Protein AF-A0A7X4CMP7-F1 (afdb_monomer_lite)

Secondary structure (DSSP, 8-state):
--TT-SHHHHHHHHHHHTT-TT---EES-S-TT-HHHHHHHHHHH---EEEETTSS-HHHHHHT---SEEEE-S-HHHHHHHHHHHHTTT--EEEB--TT--HHHHHHHHHHHHH-TT--S--B--GGGSS--SBSS---EETTEEPPP-SSTTSS-B-HHHHHHT--

Foldseek 3Di:
DQVCADLVSCLVVLVVCVVPPPCQADENNHDQQPLVSLVCCCVNRVHAYEYEADPVDLLVVVVSVSHQEYEDEDDLVRRQVSLVSCVVNLHAYAYEDEPVQALLNVLVVVVSCVVRPRPPDLHDDDNVVDPHRQFPDDFDADPSDGDNAPAPDSHTHGPVVVVVVPDD

Radius of gyration: 18.12 Å; chains: 1; bounding box: 41×35×51 Å

Sequence (168 aa):
NQTFGTLERALAVGRELKRYPQVHCLESPIPQGDIEGYRTLKRELGYPLAHHMGNPEPIAALHSDVYDYFILGARVANTMRNAHICAARNKPFWMQLGTEATGVSVLFMLHMAAAIPNATLAHVSLFLLLEHQLLQEPLNIENGQVIITNKPGLGADLDLDAVERYRV

pLDDT: mean 92.91, std 5.4, range [59.5, 98.56]

Structure (mmCIF, N/CA/C/O backbone):
data_AF-A0A7X4CMP7-F1
#
_entry.id   AF-A0A7X4CMP7-F1
#
loop_
_atom_site.group_PDB
_atom_site.id
_atom_site.type_symbol
_atom_site.label_atom_id
_atom_site.label_alt_id
_atom_site.label_comp_id
_atom_site.label_asym_id
_atom_site.label_entity_id
_atom_site.label_seq_id
_atom_site.pdbx_PDB_ins_code
_atom_site.Cartn_x
_atom_site.Cartn_y
_atom_site.Cartn_z
_atom_site.occupancy
_atom_site.B_iso_or_equiv
_atom_site.auth_seq_id
_atom_site.auth_comp_id
_atom_site.auth_asym_id
_atom_site.auth_atom_id
_atom_site.pdbx_PDB_model_num
ATOM 1 N N . ASN A 1 1 ? 9.172 0.535 -2.752 1.00 83.94 1 ASN A N 1
ATOM 2 C CA . ASN A 1 1 ? 10.369 1.220 -2.175 1.00 83.94 1 ASN A CA 1
ATOM 3 C C . ASN A 1 1 ? 11.592 1.396 -3.093 1.00 83.94 1 ASN A C 1
ATOM 5 O O . ASN A 1 1 ? 12.579 1.956 -2.637 1.00 83.94 1 ASN A O 1
ATOM 9 N N . GLN A 1 2 ? 11.563 1.014 -4.375 1.00 93.75 2 GLN A N 1
ATOM 10 C CA . GLN A 1 2 ? 12.633 1.280 -5.365 1.00 93.75 2 GLN A CA 1
ATOM 11 C C . GLN A 1 2 ? 13.990 0.615 -5.044 1.00 93.75 2 GLN A C 1
ATOM 13 O O . GLN A 1 2 ? 15.020 0.980 -5.604 1.00 93.75 2 GLN A O 1
ATOM 18 N N . THR A 1 3 ? 14.009 -0.374 -4.147 1.00 93.06 3 THR A N 1
ATOM 19 C CA . THR A 1 3 ? 15.235 -0.927 -3.550 1.00 93.06 3 THR A CA 1
ATOM 20 C C . THR A 1 3 ? 15.950 -1.968 -4.406 1.00 93.06 3 THR A C 1
ATOM 22 O O . THR A 1 3 ? 17.115 -2.260 -4.131 1.00 93.06 3 THR A O 1
ATOM 25 N N . PHE A 1 4 ? 15.327 -2.514 -5.460 1.00 94.38 4 PHE A N 1
ATOM 26 C CA . PHE A 1 4 ? 16.099 -3.286 -6.444 1.00 94.38 4 PHE A CA 1
ATOM 27 C C . PHE A 1 4 ? 16.980 -2.355 -7.286 1.00 94.38 4 PHE A C 1
ATOM 29 O O . PHE A 1 4 ? 18.001 -2.795 -7.806 1.00 94.38 4 PHE A O 1
ATOM 36 N N . GLY A 1 5 ? 16.648 -1.061 -7.345 1.00 93.94 5 GLY A N 1
ATOM 37 C CA . GLY A 1 5 ? 17.515 0.013 -7.826 1.00 93.94 5 GLY A CA 1
ATOM 38 C C . GLY A 1 5 ? 17.620 0.104 -9.346 1.00 93.94 5 GLY A C 1
ATOM 39 O O . GLY A 1 5 ? 17.357 1.162 -9.904 1.00 93.94 5 GLY A O 1
ATOM 40 N N . THR A 1 6 ? 17.974 -0.984 -10.030 1.00 97.25 6 THR A N 1
ATOM 41 C CA . THR A 1 6 ? 18.141 -1.010 -11.492 1.00 97.25 6 THR A CA 1
ATOM 42 C C . THR A 1 6 ? 17.200 -2.011 -12.148 1.00 97.25 6 THR A C 1
ATOM 44 O O . THR A 1 6 ? 16.808 -3.012 -11.543 1.00 97.25 6 THR A O 1
ATOM 47 N N . LEU A 1 7 ? 16.866 -1.762 -13.418 1.00 97.94 7 LEU A N 1
ATOM 48 C CA . LEU A 1 7 ? 16.078 -2.680 -14.241 1.00 97.94 7 LEU A CA 1
ATOM 49 C C . LEU A 1 7 ? 16.722 -4.068 -14.327 1.00 97.94 7 LEU A C 1
ATOM 51 O O . LEU A 1 7 ? 16.042 -5.071 -14.138 1.00 97.94 7 LEU A O 1
ATOM 55 N N . GLU A 1 8 ? 18.033 -4.130 -14.557 1.00 98.25 8 GLU A N 1
ATOM 56 C CA . GLU A 1 8 ? 18.779 -5.389 -14.635 1.00 98.25 8 GLU A CA 1
ATOM 57 C C . GLU A 1 8 ? 18.645 -6.210 -13.347 1.00 98.25 8 GLU A C 1
ATOM 59 O O . GLU A 1 8 ? 18.282 -7.389 -13.389 1.00 98.25 8 GLU A O 1
ATOM 64 N N . ARG A 1 9 ? 18.860 -5.573 -12.189 1.00 98.19 9 ARG A N 1
ATOM 65 C CA . ARG A 1 9 ? 18.741 -6.244 -10.894 1.00 98.19 9 ARG A CA 1
ATOM 66 C C . ARG A 1 9 ? 17.305 -6.680 -10.621 1.00 98.19 9 ARG A C 1
ATOM 68 O O . ARG A 1 9 ? 17.093 -7.791 -10.140 1.00 98.19 9 ARG A O 1
ATOM 75 N N . ALA A 1 10 ? 16.322 -5.848 -10.958 1.00 98.00 10 ALA A N 1
ATOM 76 C CA . ALA A 1 10 ? 14.913 -6.201 -10.821 1.00 98.00 10 ALA A CA 1
ATOM 77 C C . ALA A 1 10 ? 14.510 -7.380 -11.722 1.00 98.00 10 ALA A C 1
ATOM 79 O O . ALA A 1 10 ? 13.745 -8.235 -11.283 1.00 98.00 10 ALA A O 1
ATOM 80 N N . LEU A 1 11 ? 15.053 -7.479 -12.940 1.00 98.56 11 LEU A N 1
ATOM 81 C CA . LEU A 1 11 ? 14.850 -8.632 -13.822 1.00 98.56 11 LEU A CA 1
ATOM 82 C C . LEU A 1 11 ? 15.485 -9.903 -13.252 1.00 98.56 11 LEU A C 1
ATOM 84 O O . LEU A 1 11 ? 14.845 -10.953 -13.262 1.00 98.56 11 LEU A O 1
ATOM 88 N N . ALA A 1 12 ? 16.716 -9.822 -12.742 1.00 98.38 12 ALA A N 1
ATOM 89 C CA . ALA A 1 12 ? 17.396 -10.963 -12.132 1.00 98.38 12 ALA A CA 1
ATOM 90 C C . ALA A 1 12 ? 16.610 -11.502 -10.925 1.00 98.38 12 ALA A C 1
ATOM 92 O O . ALA A 1 12 ? 16.209 -12.667 -10.917 1.00 98.38 12 ALA A O 1
ATOM 93 N N . VAL A 1 13 ? 16.287 -10.626 -9.966 1.00 97.94 13 VAL A N 1
ATOM 94 C CA . VAL A 1 13 ? 15.491 -10.985 -8.781 1.00 97.94 13 VAL A CA 1
ATOM 95 C C . VAL A 1 13 ? 14.094 -11.461 -9.183 1.00 97.94 13 VAL A C 1
ATOM 97 O O . VAL A 1 13 ? 13.619 -12.476 -8.686 1.00 97.94 13 VAL A O 1
ATOM 100 N N . GLY A 1 14 ? 13.437 -10.779 -10.121 1.00 97.38 14 GLY A N 1
ATOM 101 C CA . GLY A 1 14 ? 12.110 -11.152 -10.600 1.00 97.38 14 GLY A CA 1
ATOM 102 C C . GLY A 1 14 ? 12.064 -12.559 -11.201 1.00 97.38 14 GLY A C 1
ATOM 103 O O . GLY A 1 14 ? 11.157 -13.326 -10.893 1.00 97.38 14 GLY A O 1
ATOM 104 N N . ARG A 1 15 ? 13.060 -12.949 -12.005 1.00 98.25 15 ARG A N 1
ATOM 105 C CA . ARG A 1 15 ? 13.151 -14.321 -12.539 1.00 98.25 15 ARG A CA 1
ATOM 106 C C . ARG A 1 15 ? 13.320 -15.345 -11.428 1.00 98.25 15 ARG A C 1
ATOM 108 O O . ARG A 1 15 ? 12.668 -16.383 -11.449 1.00 98.25 15 ARG A O 1
ATOM 115 N N . GLU A 1 16 ? 14.149 -15.041 -10.439 1.00 98.00 16 GLU A N 1
ATOM 116 C CA . GLU A 1 16 ? 14.318 -15.904 -9.277 1.00 98.00 16 GLU A CA 1
ATOM 117 C C . GLU A 1 16 ? 13.028 -16.068 -8.472 1.00 98.00 16 GLU A C 1
ATOM 119 O O . GLU A 1 16 ? 12.753 -17.166 -7.986 1.00 98.00 16 GLU A O 1
ATOM 124 N N . LEU A 1 17 ? 12.223 -15.010 -8.360 1.00 97.75 17 LEU A N 1
ATOM 125 C CA . LEU A 1 17 ? 10.954 -15.037 -7.641 1.00 97.75 17 LEU A CA 1
ATOM 126 C C . LEU A 1 17 ? 9.890 -15.914 -8.318 1.00 97.75 17 LEU A C 1
ATOM 128 O O . LEU A 1 17 ? 8.934 -16.311 -7.654 1.00 97.75 17 LEU A O 1
ATOM 132 N N . LYS A 1 18 ? 10.058 -16.295 -9.596 1.00 96.38 18 LYS A N 1
ATOM 133 C CA . LYS A 1 18 ? 9.093 -17.149 -10.320 1.00 96.38 18 LYS A CA 1
ATOM 134 C C . LYS A 1 18 ? 8.921 -18.532 -9.709 1.00 96.38 18 LYS A C 1
ATOM 136 O O . LYS A 1 18 ? 7.890 -19.160 -9.927 1.00 96.38 18 LYS A O 1
ATOM 141 N N . ARG A 1 19 ? 9.895 -18.991 -8.920 1.00 97.25 19 ARG A N 1
ATOM 142 C CA . ARG A 1 19 ? 9.810 -20.264 -8.195 1.00 97.25 19 ARG A CA 1
ATOM 143 C C . ARG A 1 19 ? 8.813 -20.235 -7.026 1.00 97.25 19 ARG A C 1
ATOM 145 O O . ARG A 1 19 ? 8.480 -21.293 -6.504 1.00 97.25 19 ARG A O 1
ATOM 152 N N . TYR A 1 20 ? 8.358 -19.050 -6.610 1.00 97.62 20 TYR A N 1
ATOM 153 C CA . TYR A 1 20 ? 7.467 -18.865 -5.467 1.00 97.62 20 TYR A CA 1
ATOM 154 C C . TYR A 1 20 ? 6.065 -18.461 -5.943 1.00 97.62 20 TYR A C 1
ATOM 156 O O . TYR A 1 20 ? 5.842 -17.290 -6.264 1.00 97.62 20 TYR A O 1
ATOM 164 N N . PRO A 1 21 ? 5.092 -19.392 -5.976 1.00 94.12 21 PRO A N 1
ATOM 165 C CA . PRO A 1 21 ? 3.727 -19.088 -6.416 1.00 94.12 21 PRO A CA 1
ATOM 166 C C . PRO A 1 21 ? 3.003 -18.076 -5.512 1.00 94.12 21 PRO A C 1
ATOM 168 O O . PRO A 1 21 ? 1.985 -17.521 -5.907 1.00 94.12 21 PRO A O 1
ATOM 171 N N . GLN A 1 22 ? 3.526 -17.815 -4.310 1.00 96.44 22 GLN A N 1
ATOM 172 C CA . GLN A 1 22 ? 2.999 -16.825 -3.371 1.00 96.44 22 GLN A CA 1
ATOM 173 C C . GLN A 1 22 ? 3.260 -15.376 -3.817 1.00 96.44 22 GLN A C 1
ATOM 175 O O . GLN A 1 22 ? 2.636 -14.454 -3.293 1.00 96.44 22 GLN A O 1
ATOM 180 N N . VAL A 1 23 ? 4.187 -15.147 -4.757 1.00 96.56 23 VAL A N 1
ATOM 181 C CA . VAL A 1 23 ? 4.510 -13.798 -5.242 1.00 96.56 23 VAL A CA 1
ATOM 182 C C . VAL A 1 23 ? 3.400 -13.314 -6.168 1.00 96.56 23 VAL A C 1
ATOM 184 O O . VAL A 1 23 ? 3.334 -13.687 -7.338 1.00 96.56 23 VAL A O 1
ATOM 187 N N . HIS A 1 24 ? 2.535 -12.458 -5.631 1.00 94.31 24 HIS A N 1
ATOM 188 C CA . HIS A 1 24 ? 1.383 -11.923 -6.349 1.00 94.31 24 HIS A CA 1
ATOM 189 C C . HIS A 1 24 ? 1.748 -10.798 -7.330 1.00 94.31 24 HIS A C 1
ATOM 191 O O . HIS A 1 24 ? 1.274 -10.779 -8.463 1.00 94.31 24 HIS A O 1
ATOM 197 N N . CYS A 1 25 ? 2.591 -9.855 -6.908 1.00 96.12 25 CYS A N 1
ATOM 198 C CA . CYS A 1 25 ? 2.989 -8.698 -7.707 1.00 96.12 25 CYS A CA 1
ATOM 199 C C . CYS A 1 25 ? 4.378 -8.195 -7.290 1.00 96.12 25 CYS A C 1
ATOM 201 O O . CYS A 1 25 ? 4.921 -8.632 -6.272 1.00 96.12 25 CYS A O 1
ATOM 203 N N . LEU A 1 26 ? 4.943 -7.267 -8.067 1.00 96.81 26 LEU A N 1
ATOM 204 C CA . LEU A 1 26 ? 6.128 -6.503 -7.671 1.00 96.81 26 LEU A CA 1
ATOM 205 C C . LEU A 1 26 ? 5.741 -5.050 -7.388 1.00 96.81 26 LEU A C 1
ATOM 207 O O . LEU A 1 26 ? 5.237 -4.353 -8.270 1.00 96.81 26 LEU A O 1
ATOM 211 N N . GLU A 1 27 ? 6.018 -4.592 -6.169 1.00 95.50 27 GLU A N 1
ATOM 212 C CA . GLU A 1 27 ? 5.730 -3.228 -5.726 1.00 95.50 27 GLU A CA 1
ATOM 213 C C . GLU A 1 27 ? 6.957 -2.329 -5.835 1.00 95.50 27 GLU A C 1
ATOM 215 O O . GLU A 1 27 ? 7.974 -2.515 -5.161 1.00 95.50 27 GLU A O 1
ATOM 220 N N . SER A 1 28 ? 6.837 -1.326 -6.700 1.00 95.44 28 SER A N 1
ATOM 221 C CA . SER A 1 28 ? 7.860 -0.332 -6.992 1.00 95.44 28 SER A CA 1
ATOM 222 C C . SER A 1 28 ? 9.307 -0.876 -6.995 1.00 95.44 28 SER A C 1
ATOM 224 O O . SER A 1 28 ? 10.113 -0.411 -6.183 1.00 95.44 28 SER A O 1
ATOM 226 N N . PRO A 1 29 ? 9.665 -1.879 -7.826 1.00 96.50 29 PRO A N 1
ATOM 227 C CA . PRO A 1 29 ? 10.978 -2.535 -7.780 1.00 96.50 29 PRO A CA 1
ATOM 228 C C . PRO A 1 29 ? 12.137 -1.610 -8.186 1.00 96.50 29 PRO A C 1
ATOM 230 O O . PRO A 1 29 ? 13.224 -1.690 -7.617 1.00 96.50 29 PRO A O 1
ATOM 233 N N . ILE A 1 30 ? 11.898 -0.706 -9.136 1.00 97.44 30 ILE A N 1
ATOM 234 C CA . ILE A 1 30 ? 12.883 0.221 -9.720 1.00 97.44 30 ILE A CA 1
ATOM 235 C C . ILE A 1 30 ? 12.419 1.677 -9.537 1.00 97.44 30 ILE A C 1
ATOM 237 O O . ILE A 1 30 ? 11.280 1.877 -9.093 1.00 97.44 30 ILE A O 1
ATOM 241 N N . PRO A 1 31 ? 13.241 2.695 -9.872 1.00 96.25 31 PRO A N 1
ATOM 242 C CA . PRO A 1 31 ? 12.855 4.091 -9.770 1.00 96.25 31 PRO A CA 1
ATOM 243 C C . PRO A 1 31 ? 11.476 4.366 -10.357 1.00 96.25 31 PRO A C 1
ATOM 245 O O . PRO A 1 31 ? 11.206 4.040 -11.507 1.00 96.25 31 PRO A O 1
ATOM 248 N N . GLN A 1 32 ? 10.581 4.937 -9.555 1.00 93.50 32 GLN A N 1
ATOM 249 C CA . GLN A 1 32 ? 9.157 4.958 -9.882 1.00 93.50 32 GLN A CA 1
ATOM 250 C C . GLN A 1 32 ? 8.846 5.723 -11.178 1.00 93.50 32 GLN A C 1
ATOM 252 O O . GLN A 1 32 ? 7.973 5.306 -11.930 1.00 93.50 32 GLN A O 1
ATOM 257 N N . GLY A 1 33 ? 9.602 6.781 -11.480 1.00 94.12 33 GLY A N 1
ATOM 258 C CA . GLY A 1 33 ? 9.442 7.553 -12.716 1.00 94.12 33 GLY A CA 1
ATOM 259 C C . GLY A 1 33 ? 9.857 6.827 -14.007 1.00 94.12 33 GLY A C 1
ATOM 260 O O . GLY A 1 33 ? 9.597 7.349 -15.087 1.00 94.12 33 GLY A O 1
ATOM 261 N N . ASP A 1 34 ? 10.486 5.650 -13.932 1.00 95.88 34 ASP A N 1
ATOM 262 C CA . ASP A 1 34 ? 10.986 4.907 -15.098 1.00 95.88 34 ASP A CA 1
ATOM 263 C C . ASP A 1 34 ? 9.899 4.035 -15.756 1.00 95.88 34 ASP A C 1
ATOM 265 O O . ASP A 1 34 ? 9.943 2.806 -15.707 1.00 95.88 34 ASP A O 1
ATOM 269 N N . ILE A 1 35 ? 8.897 4.661 -16.380 1.00 96.94 35 ILE A N 1
ATOM 270 C CA . ILE A 1 35 ? 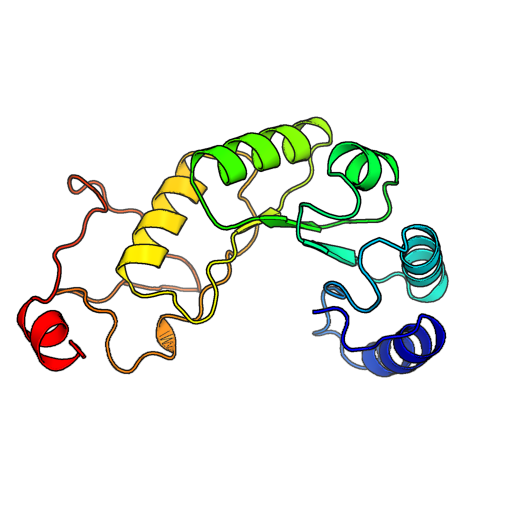7.772 3.948 -17.020 1.00 96.94 35 ILE A CA 1
ATOM 271 C C . ILE A 1 35 ? 8.256 2.887 -18.028 1.00 96.94 35 ILE A C 1
ATOM 273 O O . ILE A 1 35 ? 7.693 1.791 -18.076 1.00 96.94 35 ILE A O 1
ATOM 277 N N . GLU A 1 36 ? 9.301 3.170 -18.812 1.00 97.75 36 GLU A N 1
ATOM 278 C CA . GLU A 1 36 ? 9.837 2.212 -19.793 1.00 97.75 36 GLU A CA 1
ATOM 279 C C . GLU A 1 36 ? 10.513 1.007 -19.131 1.00 97.75 36 GLU A C 1
ATOM 281 O O . GLU A 1 36 ? 10.367 -0.131 -19.600 1.00 97.75 36 GLU A O 1
ATOM 286 N N . GLY A 1 37 ? 11.189 1.222 -18.002 1.00 97.62 37 GLY A N 1
ATOM 287 C CA . GLY A 1 37 ? 11.691 0.150 -17.156 1.00 97.62 37 GLY A CA 1
ATOM 288 C C . GLY A 1 37 ? 10.562 -0.753 -16.664 1.00 97.62 37 GLY A C 1
ATOM 289 O O . GLY A 1 37 ? 10.641 -1.972 -16.825 1.00 97.62 37 GLY A O 1
ATOM 290 N N . TYR A 1 38 ? 9.460 -0.185 -16.158 1.00 97.69 38 TYR A N 1
ATOM 291 C CA . TYR A 1 38 ? 8.298 -0.989 -15.751 1.00 97.69 38 TYR A CA 1
ATOM 292 C C . TYR A 1 38 ? 7.649 -1.707 -16.942 1.00 97.69 38 TYR A C 1
ATOM 294 O O . TYR A 1 38 ? 7.262 -2.869 -16.810 1.00 97.69 38 TYR A O 1
ATOM 302 N N . ARG A 1 39 ? 7.575 -1.080 -18.126 1.00 97.94 39 ARG A N 1
ATOM 303 C CA . ARG A 1 39 ? 7.071 -1.742 -19.342 1.00 97.94 39 ARG A CA 1
ATOM 304 C C . ARG A 1 39 ? 7.930 -2.951 -19.706 1.00 97.94 39 ARG A C 1
ATOM 306 O O . ARG A 1 39 ? 7.398 -4.003 -20.062 1.00 97.94 39 ARG A O 1
ATOM 313 N N . THR A 1 40 ? 9.247 -2.825 -19.577 1.00 98.44 40 THR A N 1
ATOM 314 C CA . THR A 1 40 ? 10.175 -3.942 -19.774 1.00 98.44 40 THR A CA 1
ATOM 315 C C . THR A 1 40 ? 9.977 -5.025 -18.716 1.00 98.44 40 THR A C 1
ATOM 317 O O . THR A 1 40 ? 9.841 -6.187 -19.082 1.00 98.44 40 THR A O 1
ATOM 320 N N . LEU A 1 41 ? 9.856 -4.677 -17.431 1.00 98.12 41 LEU A N 1
ATOM 321 C CA . LEU A 1 41 ? 9.553 -5.652 -16.374 1.00 98.12 41 LEU A CA 1
ATOM 322 C C . LEU A 1 41 ? 8.260 -6.425 -16.657 1.00 98.12 41 LEU A C 1
ATOM 324 O O . LEU A 1 41 ? 8.247 -7.651 -16.547 1.00 98.12 41 LEU A O 1
ATOM 328 N N . LYS A 1 42 ? 7.192 -5.730 -17.067 1.00 97.25 42 LYS A N 1
ATOM 329 C CA . LYS A 1 42 ? 5.908 -6.356 -17.404 1.00 97.25 42 LYS A CA 1
ATOM 330 C C . LYS A 1 42 ? 6.047 -7.330 -18.568 1.00 97.25 42 LYS A C 1
ATOM 332 O O . LYS A 1 42 ? 5.561 -8.451 -18.473 1.00 97.25 42 LYS A O 1
ATOM 337 N N . ARG A 1 43 ? 6.749 -6.936 -19.635 1.00 97.88 43 ARG A N 1
ATOM 338 C CA . ARG A 1 43 ? 6.980 -7.785 -20.814 1.00 97.88 43 ARG A CA 1
ATOM 339 C C . ARG A 1 43 ? 7.833 -9.017 -20.496 1.00 97.88 43 ARG A C 1
ATOM 341 O O . ARG A 1 43 ? 7.482 -10.113 -20.909 1.00 97.88 43 ARG A O 1
ATOM 348 N N . GLU A 1 44 ? 8.946 -8.833 -19.793 1.00 98.25 44 GLU A N 1
ATOM 349 C CA . GLU A 1 44 ? 9.949 -9.887 -19.575 1.00 98.25 44 GLU A CA 1
ATOM 350 C C . GLU A 1 44 ? 9.563 -10.851 -18.449 1.00 98.25 44 GLU A C 1
ATOM 352 O O . GLU A 1 44 ? 9.897 -12.034 -18.495 1.00 98.25 44 GLU A O 1
ATOM 357 N N . LEU A 1 45 ? 8.896 -10.349 -17.407 1.00 97.25 45 LEU A N 1
ATOM 358 C CA . LEU A 1 45 ? 8.538 -11.152 -16.242 1.00 97.25 45 LEU A CA 1
ATOM 359 C C . LEU A 1 45 ? 7.063 -11.539 -16.231 1.00 97.25 45 LEU A C 1
ATOM 361 O O . LEU A 1 45 ? 6.724 -12.554 -15.634 1.00 97.25 45 LEU A O 1
ATOM 365 N N . GLY A 1 46 ? 6.163 -10.748 -16.816 1.00 96.00 46 GLY A N 1
ATOM 366 C CA . GLY A 1 46 ? 4.720 -11.006 -16.758 1.00 96.00 46 GLY A CA 1
ATOM 367 C C . GLY A 1 46 ? 4.129 -10.954 -15.343 1.00 96.00 46 GLY A C 1
ATOM 368 O O . GLY A 1 46 ? 3.093 -11.564 -15.098 1.00 96.00 46 GLY A O 1
ATOM 369 N N . TYR A 1 47 ? 4.798 -10.304 -14.384 1.00 97.06 47 TYR A N 1
ATOM 370 C CA . TYR A 1 47 ? 4.204 -10.039 -13.072 1.00 97.06 47 TYR A CA 1
ATOM 371 C C . TYR A 1 47 ? 3.232 -8.862 -13.147 1.00 97.06 47 TYR A C 1
ATOM 373 O O . TYR A 1 47 ? 3.540 -7.886 -13.837 1.00 97.06 47 TYR A O 1
ATOM 381 N N . PRO A 1 48 ? 2.133 -8.896 -12.374 1.00 96.75 48 PRO A N 1
ATOM 382 C CA . PRO A 1 48 ? 1.413 -7.685 -12.024 1.00 96.75 48 PRO A CA 1
ATOM 383 C C . PRO A 1 48 ? 2.346 -6.679 -11.343 1.00 96.75 48 PRO A C 1
ATOM 385 O O . PRO A 1 48 ? 3.199 -7.056 -10.528 1.00 96.75 48 PRO A O 1
ATOM 388 N N . LEU A 1 49 ? 2.182 -5.400 -11.670 1.00 96.31 49 LEU A N 1
ATOM 389 C CA . LEU A 1 49 ? 3.010 -4.320 -11.141 1.00 96.31 49 LEU A CA 1
ATOM 390 C C . LEU A 1 49 ? 2.184 -3.374 -10.277 1.00 96.31 49 LEU A C 1
ATOM 392 O O . LEU A 1 49 ? 1.104 -2.928 -10.670 1.00 96.31 49 LEU A O 1
ATOM 396 N N . ALA A 1 50 ? 2.730 -3.061 -9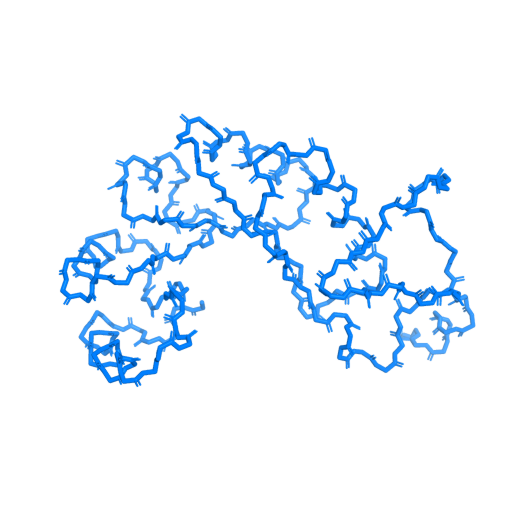.106 1.00 95.06 50 ALA A N 1
ATOM 397 C CA . ALA A 1 50 ? 2.123 -2.189 -8.119 1.00 95.06 50 ALA A CA 1
ATOM 398 C C . ALA A 1 50 ? 2.940 -0.909 -7.932 1.00 95.06 50 ALA A C 1
ATOM 400 O O . ALA A 1 50 ? 4.176 -0.947 -7.924 1.00 95.06 50 ALA A O 1
ATOM 401 N N . HIS A 1 51 ? 2.249 0.224 -7.788 1.00 93.19 51 HIS A N 1
ATOM 402 C CA . HIS A 1 51 ? 2.890 1.537 -7.828 1.00 93.19 51 HIS A CA 1
ATOM 403 C C . HIS A 1 51 ? 2.289 2.555 -6.861 1.00 93.19 51 HIS A C 1
ATOM 405 O O . HIS A 1 51 ? 1.067 2.693 -6.798 1.00 93.19 51 HIS A O 1
ATOM 411 N N . HIS A 1 52 ? 3.117 3.323 -6.145 1.00 93.44 52 HIS A N 1
ATOM 412 C CA . HIS A 1 52 ? 2.599 4.412 -5.315 1.00 93.44 52 HIS A CA 1
ATOM 413 C C . HIS A 1 52 ? 2.174 5.592 -6.183 1.00 93.44 52 HIS A C 1
ATOM 415 O O . HIS A 1 52 ? 2.916 6.072 -7.040 1.00 93.44 52 HIS A O 1
ATOM 421 N N . MET A 1 53 ? 0.976 6.108 -5.927 1.00 91.50 53 MET A N 1
ATOM 422 C CA . MET A 1 53 ? 0.470 7.254 -6.668 1.00 91.50 53 MET A CA 1
ATOM 423 C C . MET A 1 53 ? 1.301 8.517 -6.386 1.00 91.50 53 MET A C 1
ATOM 425 O O . MET A 1 53 ? 1.468 8.904 -5.230 1.00 91.50 53 MET A O 1
ATOM 429 N N . GLY A 1 54 ? 1.755 9.206 -7.439 1.00 89.69 54 GLY A N 1
ATOM 430 C CA . GLY A 1 54 ? 2.384 10.527 -7.331 1.00 89.69 54 GLY A CA 1
ATOM 431 C C . GLY A 1 54 ? 3.465 10.791 -8.376 1.00 89.69 54 GLY A C 1
ATOM 432 O O . GLY A 1 54 ? 3.374 11.781 -9.095 1.00 89.69 54 GLY A O 1
ATOM 433 N N . ASN A 1 55 ? 4.470 9.915 -8.460 1.00 90.56 55 ASN A N 1
ATOM 434 C CA . ASN A 1 55 ? 5.520 9.966 -9.480 1.00 90.56 55 ASN A CA 1
ATOM 435 C C . ASN A 1 55 ? 5.637 8.580 -10.144 1.00 90.56 55 ASN A C 1
ATOM 437 O O . ASN A 1 55 ? 5.892 7.625 -9.414 1.00 90.56 55 ASN A O 1
ATOM 441 N N . PRO A 1 56 ? 5.444 8.424 -11.467 1.00 90.44 56 PRO A N 1
ATOM 442 C CA . PRO A 1 56 ? 5.134 9.473 -12.428 1.00 90.44 56 PRO A CA 1
ATOM 443 C C . PRO A 1 56 ? 3.774 10.097 -12.120 1.00 90.44 56 PRO A C 1
ATOM 445 O O . PRO A 1 56 ? 2.999 9.557 -11.325 1.00 90.44 56 PRO A O 1
ATOM 448 N N . GLU A 1 57 ? 3.523 11.272 -12.696 1.00 92.31 57 GLU A N 1
ATOM 449 C CA . GLU A 1 57 ? 2.269 11.991 -12.473 1.00 92.31 57 GLU A CA 1
ATOM 450 C C . GLU A 1 57 ? 1.074 11.039 -12.722 1.00 92.31 57 GLU A C 1
ATOM 452 O O . GLU A 1 57 ? 1.117 10.256 -13.678 1.00 92.31 57 GLU A O 1
ATOM 457 N N . PRO A 1 58 ? 0.045 11.038 -11.850 1.00 91.06 58 PRO A N 1
ATOM 458 C CA . PRO A 1 58 ? -1.067 10.091 -11.895 1.00 91.06 58 PRO A CA 1
ATOM 459 C C . PRO A 1 58 ? -1.663 9.820 -13.280 1.00 91.06 58 PRO A C 1
ATOM 461 O O . PRO A 1 58 ? -1.862 8.660 -13.640 1.00 91.06 58 PRO A O 1
ATOM 464 N N . ILE A 1 59 ? -1.930 10.851 -14.083 1.00 90.69 59 ILE A N 1
ATOM 465 C CA . ILE A 1 59 ? -2.520 10.687 -15.416 1.00 90.69 59 ILE A CA 1
ATOM 466 C C . ILE A 1 59 ? -1.535 9.951 -16.326 1.00 90.69 59 ILE A C 1
ATOM 468 O O . ILE A 1 59 ? -1.924 8.987 -16.986 1.00 90.69 59 ILE A O 1
ATOM 472 N N . ALA A 1 60 ? -0.258 10.336 -16.324 1.00 92.56 60 ALA A N 1
ATOM 473 C CA . ALA A 1 60 ? 0.772 9.636 -17.094 1.00 92.56 60 ALA A CA 1
ATOM 474 C C . ALA A 1 60 ? 0.913 8.164 -16.662 1.00 92.56 60 ALA A C 1
ATOM 476 O O . ALA A 1 60 ? 0.973 7.271 -17.512 1.00 92.56 60 ALA A O 1
ATOM 477 N N . ALA A 1 61 ? 0.893 7.899 -15.352 1.00 93.31 61 ALA A N 1
ATOM 478 C CA . ALA A 1 61 ? 0.948 6.547 -14.809 1.00 93.31 61 ALA A CA 1
ATOM 479 C C . ALA A 1 61 ? -0.227 5.694 -15.311 1.00 93.31 61 ALA A C 1
ATOM 481 O O . ALA A 1 61 ? -0.020 4.593 -15.825 1.00 93.31 61 ALA A O 1
ATOM 482 N N . LEU A 1 62 ? -1.454 6.218 -15.238 1.00 91.81 62 LEU A N 1
ATOM 483 C CA . LEU A 1 62 ? -2.650 5.525 -15.718 1.00 91.81 62 LEU A CA 1
ATOM 484 C C . LEU A 1 62 ? -2.645 5.312 -17.235 1.00 91.81 62 LEU A C 1
ATOM 486 O O . LEU A 1 62 ? -3.013 4.236 -17.703 1.00 91.81 62 LEU A O 1
ATOM 490 N N . HIS A 1 63 ? -2.234 6.317 -18.009 1.00 92.25 63 HIS A N 1
ATOM 491 C CA . HIS A 1 63 ? -2.186 6.230 -19.469 1.00 92.25 63 HIS A CA 1
ATO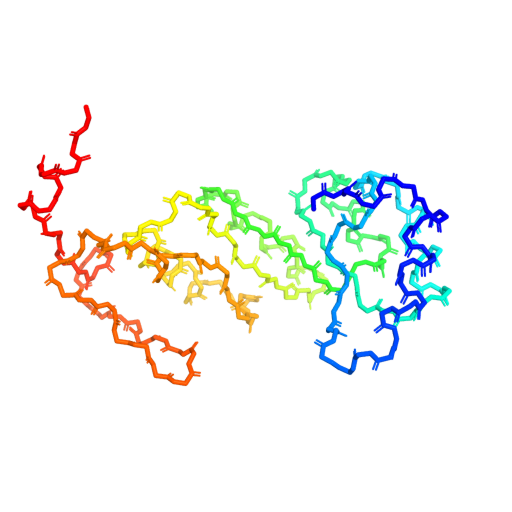M 492 C C . HIS A 1 63 ? -1.127 5.254 -19.982 1.00 92.25 63 HIS A C 1
ATOM 494 O O . HIS A 1 63 ? -1.269 4.748 -21.093 1.00 92.25 63 HIS A O 1
ATOM 500 N N . SER A 1 64 ? -0.088 4.970 -19.192 1.00 93.31 64 SER A N 1
ATOM 501 C CA . SER A 1 64 ? 0.941 3.999 -19.569 1.00 93.31 64 SER A CA 1
ATOM 502 C C . SER A 1 64 ? 0.411 2.562 -19.694 1.00 93.31 64 SER A C 1
ATOM 504 O O . SER A 1 64 ? 1.008 1.766 -20.420 1.00 93.31 64 SER A O 1
ATOM 506 N N . ASP A 1 65 ? -0.672 2.248 -18.965 1.00 91.38 65 ASP A N 1
ATOM 507 C CA . ASP A 1 65 ? -1.255 0.912 -18.746 1.00 91.38 65 ASP A CA 1
ATOM 508 C C . ASP A 1 65 ? -0.254 -0.163 -18.271 1.00 91.38 65 ASP A C 1
ATOM 510 O O . ASP A 1 65 ? -0.466 -1.375 -18.370 1.00 91.38 65 ASP A O 1
ATOM 514 N N . VAL A 1 66 ? 0.870 0.284 -17.712 1.00 95.12 66 VAL A N 1
ATOM 515 C CA . VAL A 1 66 ? 1.914 -0.602 -17.201 1.00 95.12 66 VAL A CA 1
ATOM 516 C C . VAL A 1 66 ? 1.549 -1.141 -15.817 1.00 95.12 66 VAL A C 1
ATOM 518 O O . VAL A 1 66 ? 1.843 -2.294 -15.511 1.00 95.12 66 VAL A O 1
ATOM 521 N N . TYR A 1 67 ? 0.871 -0.343 -14.996 1.00 94.94 67 TYR A N 1
ATOM 522 C CA . TYR A 1 67 ? 0.553 -0.689 -13.612 1.00 94.94 67 TYR A CA 1
ATOM 523 C C . TYR A 1 67 ? -0.814 -1.374 -13.494 1.00 94.94 67 TYR A C 1
ATOM 525 O O . TYR A 1 67 ? -1.817 -0.948 -14.084 1.00 94.94 67 TYR A O 1
ATOM 533 N N . ASP A 1 68 ? -0.849 -2.449 -12.715 1.00 94.06 68 ASP A N 1
ATOM 534 C CA . ASP A 1 68 ? -2.050 -3.241 -12.443 1.00 94.06 68 ASP A CA 1
ATOM 535 C C . ASP A 1 68 ? -2.729 -2.770 -11.156 1.00 94.06 68 ASP A C 1
ATOM 537 O O . ASP A 1 68 ? -3.958 -2.726 -11.079 1.00 94.06 68 ASP A O 1
ATOM 541 N N . TYR A 1 69 ? -1.923 -2.332 -10.187 1.00 93.88 69 TYR A N 1
ATOM 542 C CA . TYR A 1 69 ? -2.381 -1.861 -8.889 1.00 93.88 69 TYR A CA 1
ATOM 543 C C . TYR A 1 69 ? -1.733 -0.531 -8.519 1.00 93.88 69 TYR A C 1
ATOM 545 O O . TYR A 1 69 ? -0.564 -0.277 -8.822 1.00 93.88 69 TYR A O 1
ATOM 553 N N . PHE A 1 70 ? -2.484 0.294 -7.796 1.00 94.56 70 PHE A N 1
ATOM 554 C CA . PHE A 1 70 ? -1.969 1.521 -7.202 1.00 94.56 70 PHE A CA 1
ATOM 555 C C . PHE A 1 70 ? -1.986 1.439 -5.682 1.00 94.56 70 PHE A C 1
ATOM 557 O O . PHE A 1 70 ? -2.841 0.777 -5.096 1.00 94.56 70 PHE A O 1
ATOM 564 N N . ILE A 1 71 ? -1.057 2.148 -5.052 1.00 94.69 71 ILE A N 1
ATOM 565 C CA . ILE A 1 71 ? -1.020 2.362 -3.613 1.00 94.69 71 ILE A CA 1
ATOM 566 C C . ILE A 1 71 ? -1.350 3.827 -3.344 1.00 94.69 71 ILE A C 1
ATOM 568 O O . ILE A 1 71 ? -0.713 4.737 -3.887 1.00 94.69 71 ILE A O 1
ATOM 572 N N . LEU A 1 72 ? -2.361 4.054 -2.509 1.00 93.44 72 LEU A N 1
ATOM 573 C CA . LEU A 1 72 ? -2.823 5.376 -2.091 1.00 93.44 72 LEU A CA 1
ATOM 574 C C . LEU A 1 72 ? -2.650 5.520 -0.576 1.00 93.44 72 LEU A C 1
ATOM 576 O O . LEU A 1 72 ? -2.804 4.561 0.176 1.00 93.44 72 LEU A O 1
ATOM 580 N N . GLY A 1 73 ? -2.385 6.744 -0.122 1.00 80.69 73 GLY A N 1
ATOM 581 C CA . GLY A 1 73 ? -2.259 7.059 1.298 1.00 80.69 73 GLY A CA 1
ATOM 582 C C . GLY A 1 73 ? -2.121 8.560 1.560 1.00 80.69 73 GLY A C 1
ATOM 583 O O . GLY A 1 73 ? -2.115 9.367 0.629 1.00 80.69 73 GLY A O 1
ATOM 584 N N . ALA A 1 74 ? -1.973 8.901 2.843 1.00 70.62 74 ALA A N 1
ATOM 585 C CA . ALA A 1 74 ? -1.730 10.223 3.440 1.00 70.62 74 ALA A CA 1
ATOM 586 C C . ALA A 1 74 ? -2.950 10.971 4.005 1.00 70.62 74 ALA A C 1
ATOM 588 O O . ALA A 1 74 ? -3.039 11.150 5.215 1.00 70.62 74 ALA A O 1
ATOM 589 N N . ARG A 1 75 ? -3.851 11.504 3.170 1.00 84.50 75 ARG A N 1
ATOM 590 C CA . ARG A 1 75 ? -4.888 12.469 3.610 1.00 84.50 75 ARG A CA 1
ATOM 591 C C . ARG A 1 75 ? -6.189 12.255 2.849 1.00 84.50 75 ARG A C 1
ATOM 593 O O . ARG A 1 75 ? -6.124 12.021 1.647 1.00 84.50 75 ARG A O 1
ATOM 600 N N . VAL A 1 76 ? -7.343 12.460 3.500 1.00 89.75 76 VAL A N 1
ATOM 601 C CA . VAL A 1 76 ? -8.692 12.291 2.903 1.00 89.75 76 VAL A CA 1
ATOM 602 C C . VAL A 1 76 ? -8.782 12.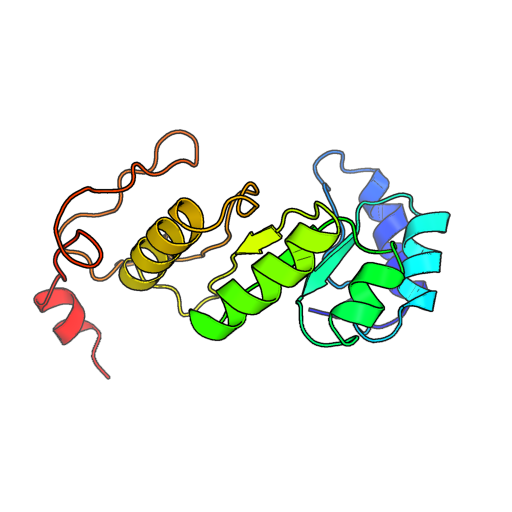875 1.495 1.00 89.75 76 VAL A C 1
ATOM 604 O O . VAL A 1 76 ? -9.049 12.145 0.549 1.00 89.75 76 VAL A O 1
ATOM 607 N N . ALA A 1 77 ? -8.506 14.174 1.338 1.00 91.44 77 ALA A N 1
ATOM 608 C CA . ALA A 1 77 ? -8.665 14.863 0.056 1.00 91.44 77 ALA A CA 1
ATOM 609 C C . ALA A 1 77 ? -7.784 14.267 -1.056 1.00 91.44 77 ALA A C 1
ATOM 611 O O . ALA A 1 77 ? -8.245 14.076 -2.180 1.00 91.44 77 ALA A O 1
ATOM 612 N N . ASN A 1 78 ? -6.532 13.925 -0.736 1.00 89.06 78 ASN A N 1
ATOM 613 C CA . ASN A 1 78 ? -5.606 13.337 -1.702 1.00 89.06 78 ASN A CA 1
ATOM 614 C C . ASN A 1 78 ? -6.005 11.903 -2.057 1.00 89.06 78 ASN A C 1
ATOM 616 O O . ASN A 1 78 ? -5.994 11.554 -3.235 1.00 89.06 78 ASN A O 1
ATOM 620 N N . THR A 1 79 ? -6.389 11.096 -1.065 1.00 92.00 79 THR A N 1
ATOM 621 C CA . THR A 1 79 ? -6.868 9.727 -1.281 1.00 92.00 79 THR A CA 1
ATOM 622 C C . THR A 1 79 ? -8.130 9.730 -2.133 1.00 92.00 79 THR A C 1
ATOM 624 O O . THR A 1 79 ? -8.171 9.020 -3.130 1.00 92.00 79 THR A O 1
ATOM 627 N N . MET A 1 80 ? -9.112 10.584 -1.821 1.00 94.06 80 MET A N 1
ATOM 628 C CA . MET A 1 80 ? -10.328 10.733 -2.624 1.00 94.06 80 MET A CA 1
ATOM 629 C C . MET A 1 80 ? -9.992 11.128 -4.059 1.00 94.06 80 MET A C 1
ATOM 631 O O . MET A 1 80 ? -10.410 10.448 -4.991 1.00 94.06 80 MET A O 1
ATOM 635 N N . ARG A 1 81 ? -9.197 12.186 -4.263 1.00 93.25 81 ARG A N 1
ATOM 636 C CA . ARG A 1 81 ? -8.798 12.628 -5.607 1.00 93.25 81 ARG A CA 1
ATOM 637 C C . ARG A 1 81 ? -8.130 11.500 -6.397 1.00 93.25 81 ARG A C 1
ATOM 639 O O . ARG A 1 81 ? -8.522 11.226 -7.526 1.00 93.25 81 ARG A O 1
ATOM 646 N N . ASN A 1 82 ? -7.141 10.838 -5.805 1.00 93.50 82 ASN A N 1
ATOM 647 C CA . ASN A 1 82 ? -6.397 9.776 -6.475 1.00 93.50 82 ASN A CA 1
ATOM 648 C C . ASN A 1 82 ? -7.274 8.540 -6.736 1.00 93.50 82 ASN A C 1
ATOM 650 O O . ASN A 1 82 ? -7.120 7.905 -7.774 1.00 93.50 82 ASN A O 1
ATOM 654 N N . ALA A 1 83 ? -8.227 8.230 -5.852 1.00 94.75 83 ALA A N 1
ATOM 655 C CA . ALA A 1 83 ? -9.179 7.145 -6.059 1.00 94.75 83 ALA A CA 1
ATOM 656 C C . ALA A 1 83 ? -10.095 7.410 -7.260 1.00 94.75 83 ALA A C 1
ATOM 658 O O . ALA A 1 83 ? -10.298 6.503 -8.066 1.00 94.75 83 ALA A O 1
ATOM 659 N N . HIS A 1 84 ? -10.570 8.651 -7.434 1.00 94.81 84 HIS A N 1
ATOM 660 C CA . HIS A 1 84 ? -11.336 9.055 -8.620 1.00 94.81 84 HIS A CA 1
ATOM 661 C C . HIS A 1 84 ? -10.501 8.948 -9.900 1.00 94.81 84 HIS A C 1
ATOM 663 O O . HIS A 1 84 ? -11.002 8.477 -10.920 1.00 94.81 84 HIS A O 1
ATOM 669 N N . ILE A 1 85 ? -9.220 9.329 -9.844 1.00 93.81 85 ILE A N 1
ATOM 670 C CA . ILE A 1 85 ? -8.297 9.154 -10.973 1.00 93.81 85 ILE A CA 1
ATOM 671 C C . ILE A 1 85 ? -8.178 7.663 -11.325 1.00 93.81 85 ILE A C 1
ATOM 673 O O . ILE A 1 85 ? -8.419 7.300 -12.472 1.00 93.81 85 ILE A O 1
ATOM 677 N N . CYS A 1 86 ? -7.900 6.787 -10.350 1.00 94.19 86 CYS A N 1
ATOM 678 C CA . CYS A 1 86 ? -7.868 5.332 -10.552 1.00 94.19 86 CYS A CA 1
ATOM 679 C C . CYS A 1 86 ? -9.180 4.789 -11.145 1.00 94.19 86 CYS A C 1
ATOM 681 O O . CYS A 1 86 ? -9.161 3.986 -12.083 1.00 94.19 86 CYS A O 1
ATOM 683 N N . ALA A 1 87 ? -10.320 5.252 -10.628 1.00 94.75 87 ALA A N 1
ATOM 684 C CA . ALA A 1 87 ? -11.645 4.823 -11.060 1.00 94.75 87 ALA A CA 1
ATOM 685 C C . ALA A 1 87 ? -11.923 5.167 -12.531 1.00 94.75 87 ALA A C 1
ATOM 687 O O . ALA A 1 87 ? -12.566 4.379 -13.219 1.00 94.75 87 ALA A O 1
ATOM 688 N N . ALA A 1 88 ? -11.361 6.263 -13.059 1.00 93.56 88 ALA A N 1
ATOM 689 C CA . ALA A 1 88 ? -11.497 6.635 -14.471 1.00 93.56 88 ALA A CA 1
ATOM 690 C C . ALA A 1 88 ? -10.942 5.578 -15.450 1.00 93.56 88 ALA A C 1
ATOM 692 O O . ALA A 1 88 ? -11.265 5.600 -16.638 1.00 93.56 88 ALA A O 1
ATOM 693 N N . ARG A 1 89 ? -10.113 4.639 -14.971 1.00 93.00 89 ARG A N 1
ATOM 694 C CA . ARG A 1 89 ? -9.613 3.482 -15.735 1.00 93.00 89 ARG A CA 1
ATOM 695 C C . ARG A 1 89 ? -9.958 2.141 -15.081 1.00 93.00 89 ARG A C 1
ATOM 697 O O . ARG A 1 89 ? -9.302 1.144 -15.371 1.00 93.00 89 ARG A O 1
ATOM 704 N N . ASN A 1 90 ? -10.970 2.108 -14.211 1.00 92.88 90 ASN A N 1
ATOM 705 C CA . ASN A 1 90 ? -11.398 0.914 -13.474 1.00 92.88 90 ASN A CA 1
ATOM 706 C C . ASN A 1 90 ? -10.258 0.234 -12.694 1.00 92.88 90 ASN A C 1
ATOM 708 O O . ASN A 1 90 ? -10.238 -0.989 -12.555 1.00 92.88 90 ASN A O 1
ATOM 712 N N . LYS A 1 91 ? -9.279 1.007 -12.208 1.00 93.94 91 LYS A N 1
ATOM 713 C CA . LYS A 1 91 ? -8.147 0.459 -11.456 1.00 93.94 91 LYS A CA 1
ATOM 714 C C . LYS A 1 91 ? -8.506 0.397 -9.963 1.00 93.94 91 LYS A C 1
ATOM 716 O O . LYS A 1 91 ? -8.891 1.429 -9.393 1.00 93.94 91 LYS A O 1
ATOM 721 N N . PRO A 1 92 ? -8.396 -0.781 -9.322 1.00 94.31 92 PRO A N 1
ATOM 722 C CA . PRO A 1 92 ? -8.509 -0.890 -7.878 1.00 94.31 92 PRO A CA 1
ATOM 723 C C . PRO A 1 92 ? -7.203 -0.430 -7.220 1.00 94.31 92 PRO A C 1
ATOM 725 O O . PRO A 1 92 ? -6.184 -0.224 -7.891 1.00 94.31 92 PRO A O 1
ATOM 728 N N . PHE A 1 93 ? -7.218 -0.266 -5.901 1.00 95.00 93 PHE A N 1
ATOM 729 C CA . PHE A 1 93 ? -6.024 0.154 -5.183 1.00 95.00 93 PHE A CA 1
ATOM 730 C C . PHE A 1 93 ? -5.907 -0.427 -3.778 1.00 95.00 93 PHE A C 1
ATOM 732 O O . PHE A 1 93 ? -6.900 -0.763 -3.130 1.00 95.00 93 PHE A O 1
ATOM 739 N N . TRP A 1 94 ? -4.666 -0.491 -3.302 1.00 94.50 94 TRP A N 1
ATOM 740 C CA . TRP A 1 94 ? -4.344 -0.686 -1.898 1.00 94.50 94 TRP A CA 1
ATOM 741 C C . TRP A 1 94 ? -4.300 0.662 -1.199 1.00 94.50 94 TRP A C 1
ATOM 743 O O . TRP A 1 94 ? -3.546 1.557 -1.584 1.00 94.50 94 TRP A O 1
ATOM 753 N N . MET A 1 95 ? -5.105 0.819 -0.155 1.00 93.75 95 MET A N 1
ATOM 754 C CA . MET A 1 95 ? -4.866 1.881 0.807 1.00 93.75 95 MET A CA 1
ATOM 755 C C . MET A 1 95 ? -3.767 1.413 1.747 1.00 93.75 95 MET A C 1
ATOM 757 O O . MET A 1 95 ? -3.863 0.317 2.294 1.00 93.75 95 MET A O 1
ATOM 761 N N . GLN A 1 96 ? -2.725 2.219 1.912 1.00 92.12 96 GLN A N 1
ATOM 762 C CA . GLN A 1 96 ? -1.623 1.901 2.806 1.00 92.12 96 GLN A CA 1
ATOM 763 C C . GLN A 1 96 ? -1.434 3.023 3.814 1.00 92.12 96 GLN A C 1
ATOM 765 O O . GLN A 1 96 ? -1.163 4.172 3.453 1.00 92.12 96 GLN A O 1
ATOM 770 N N . LEU A 1 97 ? -1.545 2.658 5.087 1.00 84.94 97 LEU A N 1
ATOM 771 C CA . LEU A 1 97 ? -1.125 3.472 6.218 1.00 84.94 97 LEU A CA 1
ATOM 772 C C . LEU A 1 97 ? 0.073 2.752 6.842 1.00 84.94 97 LEU A C 1
ATOM 774 O O . LEU A 1 97 ? -0.037 1.591 7.230 1.00 84.94 97 LEU A O 1
ATOM 778 N N . GLY A 1 98 ? 1.235 3.407 6.811 1.00 69.94 98 GLY A N 1
ATOM 779 C CA . GLY A 1 98 ? 2.539 2.800 7.087 1.00 69.94 98 GLY A CA 1
ATOM 780 C C . GLY A 1 98 ? 2.779 2.423 8.551 1.00 69.94 98 GLY A C 1
ATOM 781 O O . GLY A 1 98 ? 1.861 2.163 9.322 1.00 69.94 98 GLY A O 1
ATOM 782 N N . THR A 1 99 ? 4.051 2.379 8.941 1.00 59.50 99 THR A N 1
ATOM 783 C CA . THR A 1 99 ? 4.497 1.972 10.284 1.00 59.50 99 THR A CA 1
ATOM 784 C C . THR A 1 99 ? 4.036 2.901 11.407 1.00 59.50 99 THR A C 1
ATOM 786 O O . THR A 1 99 ? 4.088 2.497 12.561 1.00 59.50 99 THR A O 1
ATOM 789 N N . GLU A 1 100 ? 3.554 4.112 11.107 1.00 66.00 100 GLU A N 1
ATOM 790 C CA . GLU A 1 100 ? 2.948 4.998 12.113 1.00 66.00 100 GLU A CA 1
ATOM 791 C C . GLU A 1 100 ? 1.468 4.668 12.410 1.00 66.00 100 GLU A C 1
ATOM 793 O O . GLU A 1 100 ? 0.794 5.400 13.138 1.00 66.00 100 GLU A O 1
ATOM 798 N N . ALA A 1 101 ? 0.925 3.597 11.826 1.00 77.12 101 ALA A N 1
ATOM 799 C CA . ALA A 1 101 ? -0.488 3.268 11.927 1.00 77.12 101 ALA A CA 1
ATOM 800 C C . ALA A 1 101 ? -0.873 2.673 13.295 1.00 77.12 101 ALA A C 1
ATOM 802 O O . ALA A 1 101 ? -0.568 1.521 13.591 1.00 77.12 101 ALA A O 1
ATOM 803 N N . THR A 1 102 ? -1.623 3.432 14.097 1.00 89.94 102 THR A N 1
ATOM 804 C CA . THR A 1 102 ? -2.319 2.952 15.308 1.00 89.94 102 THR A CA 1
ATOM 805 C C . THR A 1 102 ? -3.710 2.405 14.967 1.00 89.94 102 THR A C 1
ATOM 807 O O . THR A 1 102 ? -4.173 2.542 13.829 1.00 89.94 102 THR A O 1
ATOM 810 N N . GLY A 1 103 ? -4.440 1.858 15.946 1.00 92.19 103 GLY A N 1
ATOM 811 C CA . GLY A 1 103 ? -5.834 1.442 15.742 1.00 92.19 103 GLY A CA 1
ATOM 812 C C . GLY A 1 103 ? -6.734 2.583 15.240 1.00 92.19 103 GLY A C 1
ATOM 813 O O . GLY A 1 103 ? -7.608 2.363 14.404 1.00 92.19 103 GLY A O 1
ATOM 814 N N . VAL A 1 104 ? -6.446 3.828 15.638 1.00 91.88 104 VAL A N 1
ATOM 815 C CA . VAL A 1 104 ? -7.144 5.036 15.157 1.00 91.88 104 VAL A CA 1
ATOM 816 C C . VAL A 1 104 ? -7.002 5.204 13.645 1.00 91.88 104 VAL A C 1
ATOM 818 O O . VAL A 1 104 ? -7.974 5.477 12.941 1.00 91.88 104 VAL A O 1
ATOM 821 N N . SER A 1 105 ? -5.787 5.020 13.129 1.00 90.75 105 SER A N 1
ATOM 822 C CA . SER A 1 105 ? -5.518 5.145 11.696 1.00 90.75 105 SER A CA 1
ATOM 823 C C . SER A 1 105 ? -6.219 4.047 10.886 1.00 90.75 105 SER A C 1
ATOM 825 O O . SER A 1 105 ? -6.695 4.303 9.783 1.00 90.75 105 SER A O 1
ATOM 827 N N . VAL A 1 106 ? -6.366 2.847 11.454 1.00 92.12 106 VAL A N 1
ATOM 828 C CA . VAL A 1 106 ? -7.078 1.734 10.815 1.00 92.12 106 VAL A CA 1
ATOM 829 C C . VAL A 1 106 ? -8.572 1.987 10.778 1.00 92.12 106 VAL A C 1
ATOM 831 O O . VAL A 1 106 ? -9.177 1.795 9.731 1.00 92.12 106 VAL A O 1
ATOM 834 N N . LEU A 1 107 ? -9.171 2.488 11.860 1.00 92.75 107 LEU A N 1
ATOM 835 C CA . LEU A 1 107 ? -10.576 2.906 11.843 1.00 92.75 107 LEU A CA 1
ATOM 836 C C . LEU A 1 107 ? -10.825 3.952 10.753 1.00 92.75 107 LEU A C 1
ATOM 838 O O . LEU A 1 107 ? -11.767 3.831 9.973 1.00 92.75 107 LEU A O 1
ATOM 842 N N . PHE A 1 108 ? -9.933 4.937 10.638 1.00 91.69 108 PHE A N 1
ATOM 843 C CA . PHE A 1 108 ? -9.968 5.902 9.543 1.00 91.69 108 PHE A CA 1
ATOM 844 C C . PHE A 1 108 ? -9.875 5.227 8.161 1.00 91.69 108 PHE A C 1
ATOM 846 O O . PHE A 1 108 ? -10.663 5.542 7.269 1.00 91.69 108 PHE A O 1
ATOM 853 N N . MET A 1 109 ? -8.956 4.274 7.987 1.00 92.44 109 MET A N 1
ATOM 854 C CA . MET A 1 109 ? -8.808 3.494 6.754 1.00 92.44 109 MET A CA 1
ATOM 855 C C . MET A 1 109 ? -10.085 2.733 6.393 1.00 92.44 109 MET A C 1
ATOM 857 O O . MET A 1 109 ? -10.472 2.731 5.229 1.00 92.44 109 MET A O 1
ATOM 861 N N . LEU A 1 110 ? -10.757 2.126 7.375 1.00 92.00 110 LEU A N 1
ATOM 862 C CA . LEU A 1 110 ? -12.005 1.384 7.181 1.00 92.00 110 LEU A CA 1
ATOM 863 C C . LEU A 1 110 ? -13.129 2.298 6.685 1.00 92.00 110 LEU A C 1
ATOM 865 O O . LEU A 1 110 ? -13.782 1.976 5.696 1.00 92.00 110 LEU A O 1
ATOM 869 N N . HIS A 1 111 ? -13.311 3.467 7.307 1.00 92.50 111 HIS A N 1
ATOM 870 C CA . HIS A 1 111 ? -14.296 4.456 6.844 1.00 92.50 111 HIS A CA 1
ATOM 871 C C . HIS A 1 111 ? -14.003 4.933 5.419 1.00 92.50 111 HIS A C 1
ATOM 873 O O . HIS A 1 111 ? -14.908 5.027 4.591 1.00 92.50 111 HIS A O 1
ATOM 879 N N . MET A 1 112 ? -12.732 5.185 5.100 1.00 92.81 112 MET A N 1
ATOM 880 C CA . MET A 1 112 ? -12.325 5.559 3.745 1.00 92.81 112 MET A CA 1
ATOM 881 C C . MET A 1 112 ? -12.577 4.429 2.735 1.00 92.81 112 MET A C 1
ATOM 883 O O . MET A 1 112 ? -13.045 4.700 1.632 1.00 92.81 112 MET A O 1
ATOM 887 N N . ALA A 1 113 ? -12.306 3.176 3.105 1.00 92.19 113 ALA A N 1
ATOM 888 C CA . ALA A 1 113 ? -12.577 2.003 2.278 1.00 92.19 113 ALA A CA 1
ATOM 889 C C . ALA A 1 113 ? -14.075 1.837 1.990 1.00 92.19 113 ALA A C 1
ATOM 891 O O . ALA A 1 113 ? -14.460 1.599 0.850 1.00 92.19 113 ALA A O 1
ATOM 892 N N . ALA A 1 114 ? -14.926 2.037 3.003 1.00 92.50 114 ALA A N 1
ATOM 893 C CA . ALA A 1 114 ? -16.381 1.987 2.854 1.00 92.50 114 ALA A CA 1
ATOM 894 C C . ALA A 1 114 ? -16.918 3.056 1.897 1.00 92.50 114 ALA A C 1
ATOM 896 O O . ALA A 1 114 ? -17.881 2.822 1.169 1.00 92.50 114 ALA A O 1
ATOM 897 N N . ALA A 1 115 ? -16.310 4.244 1.921 1.00 93.12 115 ALA A N 1
ATOM 898 C CA . ALA A 1 115 ? -16.764 5.397 1.154 1.00 93.12 115 ALA A CA 1
ATOM 899 C C . ALA A 1 115 ? -16.262 5.415 -0.301 1.00 93.12 115 ALA A C 1
ATOM 901 O O . ALA A 1 115 ? -16.800 6.167 -1.115 1.00 93.12 115 ALA A O 1
ATOM 902 N N . ILE A 1 116 ? -15.229 4.635 -0.641 1.00 95.25 116 ILE A N 1
ATOM 903 C CA . ILE A 1 116 ? -14.581 4.664 -1.958 1.00 95.25 116 ILE A CA 1
ATOM 904 C C . ILE A 1 116 ? -14.900 3.378 -2.743 1.00 95.25 116 ILE A C 1
ATOM 906 O O . ILE A 1 116 ? -14.352 2.323 -2.431 1.00 95.25 116 ILE A O 1
ATOM 910 N N . PRO A 1 117 ? -15.697 3.441 -3.830 1.00 94.94 117 PRO A N 1
ATOM 911 C CA . PRO A 1 117 ? -16.172 2.242 -4.530 1.00 94.94 117 PRO A CA 1
ATOM 912 C C . PRO A 1 117 ? -15.082 1.324 -5.106 1.00 94.94 117 PRO A C 1
ATOM 914 O O . PRO A 1 117 ? -15.289 0.120 -5.216 1.00 94.94 117 PRO A O 1
ATOM 917 N N . ASN A 1 118 ? -13.927 1.871 -5.498 1.00 95.38 118 ASN A N 1
ATOM 918 C CA . ASN A 1 118 ? -12.803 1.106 -6.052 1.00 95.38 118 ASN A CA 1
ATOM 919 C C . ASN A 1 118 ? -11.724 0.737 -5.014 1.00 95.38 118 ASN A C 1
ATOM 921 O O . ASN A 1 118 ? -10.650 0.261 -5.391 1.00 95.38 118 ASN A O 1
ATOM 925 N N . ALA A 1 119 ? -11.998 0.918 -3.720 1.00 94.44 119 ALA A N 1
ATOM 926 C CA . ALA A 1 119 ? -11.147 0.476 -2.617 1.00 94.44 119 ALA A CA 1
ATOM 927 C C . ALA A 1 119 ? -11.370 -1.018 -2.304 1.00 94.44 119 ALA A C 1
ATOM 929 O O . ALA A 1 119 ? -11.746 -1.396 -1.201 1.00 94.44 119 ALA A O 1
ATOM 930 N N . THR A 1 120 ? -11.182 -1.880 -3.304 1.00 92.94 120 THR A N 1
ATOM 931 C CA . THR A 1 120 ? -11.586 -3.296 -3.235 1.00 92.94 120 THR A CA 1
ATOM 932 C C . THR A 1 120 ? -10.456 -4.266 -2.888 1.00 92.94 120 THR A C 1
ATOM 934 O O . THR A 1 120 ? -10.719 -5.447 -2.670 1.00 92.94 120 THR A O 1
ATOM 937 N N . LEU A 1 121 ? -9.199 -3.806 -2.844 1.00 93.38 121 LEU A N 1
ATOM 938 C CA . LEU A 1 121 ? -8.061 -4.651 -2.467 1.00 93.38 121 LEU A CA 1
ATOM 939 C C . LEU A 1 121 ? -7.848 -4.667 -0.950 1.00 93.38 121 LEU A C 1
ATOM 941 O O . LEU A 1 121 ? -8.188 -3.711 -0.257 1.00 93.38 121 LEU A O 1
ATOM 945 N N . ALA A 1 122 ? -7.192 -5.714 -0.446 1.00 91.25 122 ALA A N 1
ATOM 946 C CA . ALA A 1 122 ? -6.845 -5.855 0.969 1.00 91.25 122 ALA A CA 1
ATOM 947 C C . ALA A 1 122 ? -5.892 -4.741 1.438 1.00 91.25 122 ALA A C 1
ATOM 949 O O . ALA A 1 122 ? -4.703 -4.765 1.130 1.00 91.25 122 ALA A O 1
ATOM 950 N N . HIS A 1 123 ? -6.421 -3.743 2.145 1.00 92.25 123 HIS A N 1
ATOM 951 C CA . HIS A 1 123 ? -5.656 -2.584 2.602 1.00 92.25 123 HIS A CA 1
ATOM 952 C C . HIS A 1 123 ? -4.542 -2.957 3.587 1.00 92.25 123 HIS A C 1
ATOM 954 O O . HIS A 1 123 ? -4.628 -3.943 4.316 1.00 92.25 123 HIS A O 1
ATOM 960 N N . VAL A 1 124 ? -3.486 -2.148 3.600 1.00 91.31 124 VAL A N 1
ATOM 961 C CA . VAL A 1 124 ? -2.224 -2.451 4.272 1.00 91.31 124 VAL A CA 1
ATOM 962 C C . VAL A 1 124 ? -2.072 -1.572 5.508 1.00 91.31 124 VAL A C 1
ATOM 964 O O . VAL A 1 124 ? -2.037 -0.344 5.419 1.00 91.31 124 VAL A O 1
ATOM 967 N N . SER A 1 125 ? -1.937 -2.219 6.663 1.00 90.12 125 SER A N 1
ATOM 968 C CA . SER A 1 125 ? -1.567 -1.592 7.928 1.00 90.12 125 SER A CA 1
ATOM 969 C C . SER A 1 125 ? -0.742 -2.563 8.769 1.00 90.12 125 SER A C 1
ATOM 971 O O . SER A 1 125 ? -0.909 -3.777 8.673 1.00 90.12 125 SER A O 1
ATOM 973 N N . LEU A 1 126 ? 0.143 -2.018 9.601 1.00 90.88 126 LEU A N 1
ATOM 974 C CA . LEU A 1 126 ? 1.010 -2.779 10.503 1.00 90.88 126 LEU A CA 1
ATOM 975 C C . LEU A 1 126 ? 0.595 -2.656 11.975 1.00 90.88 126 LEU A C 1
ATOM 977 O O . LEU A 1 126 ? 1.336 -3.087 12.851 1.00 90.88 126 LEU A O 1
ATOM 981 N N . PHE A 1 127 ? -0.588 -2.107 12.261 1.00 89.81 127 PHE A N 1
ATOM 982 C CA . PHE A 1 127 ? -1.062 -1.841 13.625 1.00 89.81 127 PHE A CA 1
ATOM 983 C C . PHE A 1 127 ? -1.113 -3.075 14.544 1.00 89.81 127 PHE A C 1
ATOM 985 O O . PHE A 1 127 ? -1.061 -2.931 15.761 1.00 89.81 127 PHE A O 1
ATOM 992 N N . LEU A 1 128 ? -1.204 -4.287 13.982 1.00 90.06 128 LEU A N 1
ATOM 993 C CA . LEU A 1 128 ? -1.160 -5.543 14.742 1.00 90.06 128 LEU A CA 1
ATOM 994 C C . LEU A 1 128 ? 0.239 -5.900 15.254 1.00 90.06 128 LEU A C 1
ATOM 996 O O . LEU A 1 128 ? 0.362 -6.769 16.108 1.00 90.06 128 LEU A O 1
ATOM 1000 N N . LEU A 1 129 ? 1.286 -5.259 14.727 1.00 91.19 129 LEU A N 1
ATOM 10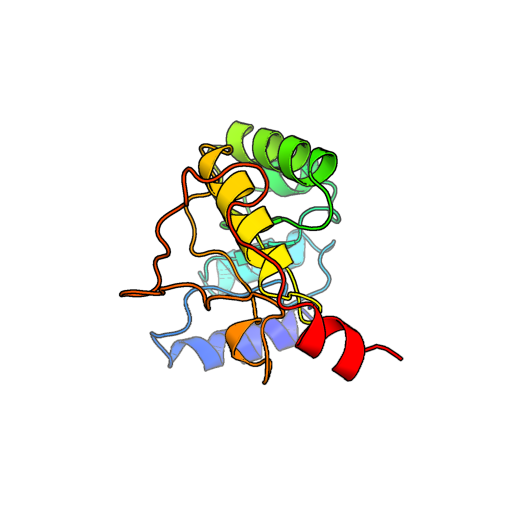01 C CA . LEU A 1 129 ? 2.654 -5.406 15.223 1.00 91.19 129 LEU A CA 1
ATOM 1002 C C . LEU A 1 129 ? 2.936 -4.496 16.426 1.00 91.19 129 LEU A C 1
ATOM 1004 O O . LEU A 1 129 ? 3.976 -4.644 17.063 1.00 91.19 129 LEU A O 1
ATOM 1008 N N . LEU A 1 130 ? 2.043 -3.546 16.720 1.00 89.62 130 LEU A N 1
ATOM 1009 C CA . LEU A 1 130 ? 2.156 -2.698 17.899 1.00 89.62 130 LEU A CA 1
ATOM 1010 C C . LEU A 1 130 ? 1.793 -3.504 19.145 1.00 89.62 130 LEU A C 1
ATOM 1012 O O . LEU A 1 130 ? 0.820 -4.255 19.141 1.00 89.62 130 LEU A O 1
ATOM 1016 N N . GLU A 1 131 ? 2.525 -3.286 20.237 1.00 91.69 131 GLU A N 1
ATOM 1017 C CA . GLU A 1 131 ? 2.168 -3.884 21.529 1.00 91.69 131 GLU A CA 1
ATOM 1018 C C . GLU A 1 131 ? 0.817 -3.381 22.060 1.00 91.69 131 GLU A C 1
ATOM 1020 O O . GLU A 1 131 ? 0.141 -4.093 22.799 1.00 91.69 131 GLU A O 1
ATOM 1025 N N . HIS A 1 132 ? 0.408 -2.171 21.661 1.00 93.00 132 HIS A N 1
ATOM 1026 C CA . HIS A 1 132 ? -0.882 -1.587 21.997 1.00 93.00 132 HIS A CA 1
ATOM 1027 C C . HIS A 1 132 ? -1.421 -0.722 20.853 1.00 93.00 132 HIS A C 1
ATOM 1029 O O . HIS A 1 132 ? -0.684 0.035 20.221 1.00 93.00 132 HIS A O 1
ATOM 1035 N N . GLN A 1 133 ? -2.729 -0.792 20.601 1.00 92.94 133 GLN A N 1
ATOM 1036 C CA . GLN A 1 133 ? -3.375 -0.132 19.454 1.00 92.94 133 GLN A CA 1
ATOM 1037 C C . GLN A 1 133 ? -3.947 1.259 19.777 1.00 92.94 133 GLN A C 1
ATOM 1039 O O . GLN A 1 133 ? -4.427 1.943 18.871 1.00 92.94 133 GLN A O 1
ATOM 1044 N N . LEU A 1 134 ? -3.871 1.674 21.047 1.00 94.88 134 LEU A N 1
ATOM 1045 C CA . LEU A 1 134 ? -4.453 2.905 21.617 1.00 94.88 134 LEU A CA 1
ATOM 1046 C C . LEU A 1 134 ? -5.993 2.960 21.595 1.00 94.88 134 LEU A C 1
ATOM 1048 O O . LEU A 1 134 ? -6.574 4.034 21.734 1.00 94.88 134 LEU A O 1
ATOM 1052 N N . LEU A 1 135 ? -6.654 1.818 21.416 1.00 95.25 135 LEU A N 1
ATOM 1053 C CA . LEU A 1 135 ? -8.111 1.691 21.466 1.00 95.25 135 LEU A CA 1
ATOM 1054 C C . LEU A 1 135 ? -8.516 0.993 22.765 1.00 95.25 135 LEU A C 1
ATOM 1056 O O . LEU A 1 135 ? -7.842 0.048 23.168 1.00 95.25 135 LEU A O 1
ATOM 1060 N N . GLN A 1 136 ? -9.623 1.429 23.372 1.00 96.19 136 GLN A N 1
ATOM 1061 C CA . GLN A 1 136 ? -10.191 0.814 24.580 1.00 96.19 136 GLN A CA 1
ATOM 1062 C C . GLN A 1 136 ? -10.568 -0.657 24.339 1.00 96.19 136 GLN A C 1
ATOM 1064 O O . GLN A 1 136 ? -10.390 -1.511 25.204 1.00 96.19 136 GLN A O 1
ATOM 1069 N N . GLU A 1 137 ? -11.089 -0.943 23.145 1.00 92.50 137 GLU A N 1
ATOM 1070 C CA . GLU A 1 137 ? -11.413 -2.282 22.662 1.00 92.50 137 GLU A CA 1
ATOM 1071 C C . GLU A 1 137 ? -10.601 -2.550 21.384 1.00 92.50 137 GLU A C 1
ATOM 1073 O O . GLU A 1 137 ? -10.601 -1.707 20.478 1.00 92.50 137 GLU A O 1
ATOM 1078 N N . PRO A 1 138 ? -9.908 -3.698 21.272 1.00 89.62 138 PRO A N 1
ATOM 1079 C CA . PRO A 1 138 ? -9.180 -4.039 20.058 1.00 89.62 138 PRO A CA 1
ATOM 1080 C C . PRO A 1 138 ? -1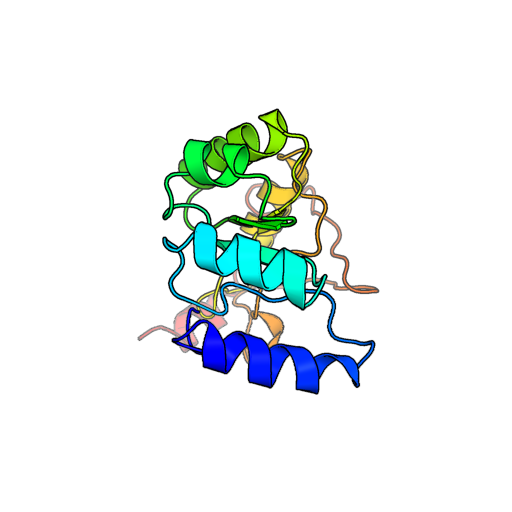0.143 -4.274 18.889 1.00 89.62 138 PRO A C 1
ATOM 1082 O O . PRO A 1 138 ? -11.291 -4.684 19.068 1.00 89.62 138 PRO A O 1
ATOM 1085 N N . LEU A 1 139 ? -9.657 -4.065 17.663 1.00 90.06 139 LEU A N 1
ATOM 1086 C CA . LEU A 1 139 ? -10.443 -4.384 16.469 1.00 90.06 139 LEU A CA 1
ATOM 1087 C C . LEU A 1 139 ? -10.642 -5.899 16.355 1.00 90.06 139 LEU A C 1
ATOM 1089 O O . LEU A 1 139 ? -9.671 -6.655 16.380 1.00 90.06 139 LEU A O 1
ATOM 1093 N N . ASN A 1 140 ? -11.890 -6.336 16.167 1.00 88.50 140 ASN A N 1
ATOM 1094 C CA . ASN A 1 140 ? -12.179 -7.734 15.862 1.00 88.50 140 ASN A CA 1
ATOM 1095 C C . ASN A 1 140 ? -11.868 -8.020 14.386 1.00 88.50 140 ASN A C 1
ATOM 1097 O O . ASN A 1 140 ? -12.526 -7.474 13.496 1.00 88.50 140 ASN A O 1
ATOM 1101 N N . ILE A 1 141 ? -10.857 -8.855 14.139 1.00 90.75 141 ILE A N 1
ATOM 1102 C CA . ILE A 1 141 ? -10.406 -9.229 12.796 1.00 90.75 141 ILE A CA 1
ATOM 1103 C C . ILE A 1 141 ? -10.688 -10.710 12.590 1.00 90.75 141 ILE A C 1
ATOM 1105 O O . ILE A 1 141 ? -10.065 -11.564 13.218 1.00 90.75 141 ILE A O 1
ATOM 1109 N N . GLU A 1 142 ? -11.577 -11.015 11.654 1.00 92.38 142 GLU A N 1
ATOM 1110 C CA . GLU A 1 142 ? -11.964 -12.381 11.318 1.00 92.38 142 GLU A CA 1
ATOM 1111 C C . GLU A 1 142 ? -11.690 -12.628 9.837 1.00 92.38 142 GLU A C 1
ATOM 1113 O O . GLU A 1 142 ? -12.139 -11.874 8.976 1.00 92.38 142 GLU A O 1
ATOM 1118 N N . ASN A 1 143 ? -10.909 -13.666 9.520 1.00 92.06 143 ASN A N 1
ATOM 1119 C CA . ASN A 1 143 ? -10.538 -14.023 8.142 1.00 92.06 143 ASN A CA 1
ATOM 1120 C C . ASN A 1 143 ? -9.951 -12.852 7.322 1.00 92.06 143 ASN A C 1
ATOM 1122 O O . ASN A 1 143 ? -10.186 -12.736 6.121 1.00 92.06 143 ASN A O 1
ATOM 1126 N N . GLY A 1 144 ? -9.190 -11.967 7.978 1.00 89.00 144 GLY A N 1
ATOM 1127 C CA . GLY A 1 144 ? -8.590 -10.787 7.344 1.00 89.00 144 GLY A CA 1
ATOM 1128 C C . GLY A 1 144 ? -9.574 -9.646 7.067 1.00 89.00 144 GLY A C 1
ATOM 1129 O O . GLY A 1 144 ? -9.235 -8.721 6.332 1.00 89.00 144 GLY A O 1
ATOM 1130 N N . GLN A 1 145 ? -10.778 -9.699 7.637 1.00 90.88 145 GLN A N 1
ATOM 1131 C CA . GLN A 1 145 ? -11.817 -8.685 7.495 1.00 90.88 145 GLN A CA 1
ATOM 1132 C C . GLN A 1 145 ? -12.147 -8.050 8.845 1.00 90.88 145 GLN A C 1
ATOM 1134 O O . GLN A 1 145 ? -12.018 -8.680 9.893 1.00 90.88 145 GLN A O 1
ATOM 1139 N N . VAL A 1 146 ? -12.596 -6.796 8.803 1.00 90.06 146 VAL A N 1
ATOM 1140 C CA . VAL A 1 146 ? -13.075 -6.053 9.973 1.00 90.06 146 VAL A CA 1
ATOM 1141 C C . VAL A 1 146 ? -14.463 -5.524 9.673 1.00 90.06 146 VAL A C 1
ATOM 1143 O O . VAL A 1 146 ? -14.694 -4.939 8.613 1.00 90.06 146 VAL A O 1
ATOM 1146 N N . ILE A 1 147 ? -15.384 -5.716 10.613 1.00 86.50 147 ILE A N 1
ATOM 1147 C CA . ILE A 1 147 ? -16.716 -5.122 10.529 1.00 86.50 147 ILE A CA 1
ATOM 1148 C C . ILE A 1 147 ? -16.595 -3.628 10.809 1.00 86.50 147 ILE A C 1
ATOM 1150 O O . ILE A 1 147 ? -16.084 -3.206 11.848 1.00 86.50 147 ILE A O 1
ATOM 1154 N N . ILE A 1 148 ? -17.104 -2.823 9.884 1.00 85.88 148 ILE A N 1
ATOM 1155 C CA . ILE A 1 148 ? -17.155 -1.377 10.057 1.00 85.88 148 ILE A CA 1
ATOM 1156 C C . ILE A 1 148 ? -18.276 -1.052 11.040 1.00 85.88 148 ILE A C 1
ATOM 1158 O O . ILE A 1 148 ? -19.432 -1.430 10.864 1.00 85.88 148 ILE A O 1
ATOM 1162 N N . THR A 1 149 ? -17.892 -0.379 12.113 1.00 84.81 149 THR A N 1
ATOM 1163 C CA . THR A 1 149 ? -18.757 0.037 13.214 1.00 84.81 149 THR A CA 1
ATOM 1164 C C . THR A 1 149 ? -19.688 1.177 12.797 1.00 84.81 149 THR A C 1
ATOM 1166 O O . THR A 1 149 ? -19.293 2.089 12.074 1.00 84.81 149 THR A O 1
ATOM 1169 N N . ASN A 1 150 ? -20.922 1.148 13.306 1.00 88.75 150 ASN A N 1
ATOM 1170 C CA . ASN A 1 150 ? -21.905 2.228 13.155 1.00 88.75 150 ASN A CA 1
ATOM 1171 C C . ASN A 1 150 ? -21.894 3.213 14.342 1.00 88.75 150 ASN A C 1
ATOM 1173 O O . ASN A 1 150 ? -22.773 4.071 14.440 1.00 88.75 150 ASN A O 1
ATOM 1177 N N . LYS A 1 151 ? -20.944 3.079 15.282 1.00 92.19 151 LYS A N 1
ATOM 1178 C CA . LYS A 1 151 ? -20.771 4.041 16.381 1.00 92.19 151 LYS A CA 1
ATOM 1179 C C . LYS A 1 151 ? -20.333 5.412 15.816 1.00 92.19 151 LYS A C 1
ATOM 1181 O O . LYS A 1 151 ? -19.650 5.450 14.792 1.00 92.19 151 LYS A O 1
ATOM 1186 N N . PRO A 1 152 ? -20.681 6.537 16.471 1.00 93.75 152 PRO A N 1
ATOM 1187 C CA . PRO A 1 152 ? -20.289 7.872 16.016 1.00 93.75 152 PRO A CA 1
ATOM 1188 C C . PRO A 1 152 ? -18.771 8.069 15.852 1.00 93.75 152 PRO A C 1
ATOM 1190 O O . PRO A 1 152 ? -17.959 7.439 16.532 1.00 93.75 152 PRO A O 1
ATOM 1193 N N . GLY A 1 153 ? -18.385 9.010 14.985 1.00 92.81 153 GLY A N 1
ATOM 1194 C CA . GLY A 1 153 ? -16.981 9.346 14.738 1.00 92.81 153 GLY A CA 1
ATOM 1195 C C . GLY A 1 153 ? -16.240 8.234 13.992 1.00 92.81 153 GLY A C 1
ATOM 1196 O O . GLY A 1 153 ? -16.749 7.694 13.016 1.00 92.81 153 GLY A O 1
ATOM 1197 N N . LEU A 1 154 ? -15.031 7.894 14.451 1.00 91.94 154 LEU A N 1
ATOM 1198 C CA . LEU A 1 154 ? -14.278 6.745 13.927 1.00 91.94 154 LEU A CA 1
ATOM 1199 C C . LEU A 1 154 ? -14.812 5.404 14.456 1.00 91.94 154 LEU A C 1
ATOM 1201 O O . LEU A 1 154 ? -14.467 4.358 13.916 1.00 91.94 154 LEU A O 1
ATOM 1205 N N . GLY A 1 155 ? -15.690 5.446 15.462 1.00 93.69 155 GLY A N 1
ATOM 1206 C CA . GLY A 1 155 ? -16.466 4.310 15.942 1.00 93.69 155 GLY A CA 1
ATOM 1207 C C . GLY A 1 155 ? -15.782 3.416 16.983 1.00 93.69 155 GLY A C 1
ATOM 1208 O O . GLY A 1 155 ? -16.231 2.289 17.198 1.00 93.69 155 GLY A O 1
ATOM 1209 N N . ALA A 1 156 ? -14.750 3.927 17.655 1.00 94.56 156 ALA A N 1
ATOM 1210 C CA . ALA A 1 156 ? -14.173 3.340 18.861 1.00 94.56 156 ALA A CA 1
ATOM 1211 C C . ALA A 1 156 ? -13.713 4.439 19.827 1.00 94.56 156 ALA A C 1
ATOM 1213 O O . ALA A 1 156 ? -13.458 5.571 19.407 1.00 94.56 156 ALA A O 1
ATOM 1214 N N . ASP A 1 157 ? -13.572 4.069 21.095 1.00 95.75 157 ASP A N 1
ATOM 1215 C CA . ASP A 1 157 ? -13.036 4.927 22.147 1.00 95.75 157 ASP A CA 1
ATOM 1216 C C . ASP A 1 157 ? -11.519 4.726 22.286 1.00 95.75 157 ASP A C 1
ATOM 1218 O O . ASP A 1 157 ? -10.996 3.628 22.067 1.00 95.75 157 ASP A O 1
ATOM 1222 N N . LEU A 1 158 ? -10.805 5.799 22.631 1.00 96.06 158 LEU A N 1
ATOM 1223 C CA . LEU A 1 158 ? -9.371 5.740 22.913 1.00 96.06 158 LEU A CA 1
ATOM 1224 C C . LEU A 1 158 ? -9.124 5.163 24.303 1.00 96.06 158 LEU A C 1
ATOM 1226 O O . LEU A 1 158 ? -9.799 5.545 25.255 1.00 96.06 158 LEU A O 1
ATOM 1230 N N . ASP A 1 159 ? -8.081 4.349 24.422 1.00 97.44 159 ASP A N 1
ATOM 1231 C CA . ASP A 1 159 ? -7.508 4.017 25.724 1.00 97.44 159 ASP A CA 1
ATOM 1232 C C . ASP A 1 159 ? -6.615 5.182 26.178 1.00 97.44 159 ASP A C 1
ATOM 1234 O O . ASP A 1 159 ? -5.465 5.315 25.745 1.00 97.44 159 ASP A O 1
ATOM 1238 N N . LEU A 1 160 ? -7.170 6.070 27.006 1.00 97.69 160 LEU A N 1
ATOM 1239 C CA . LEU A 1 160 ? -6.458 7.259 27.478 1.00 97.69 160 LEU A CA 1
ATOM 1240 C C . LEU A 1 160 ? -5.300 6.925 28.428 1.00 97.69 160 LEU A C 1
ATOM 1242 O O . LEU A 1 160 ? -4.320 7.671 28.446 1.00 97.69 160 LEU A O 1
ATOM 1246 N N . ASP A 1 161 ? -5.367 5.804 29.149 1.00 97.94 161 ASP A N 1
ATOM 1247 C CA . ASP A 1 161 ? -4.282 5.354 30.022 1.00 97.94 161 ASP A CA 1
ATOM 1248 C C . ASP A 1 161 ? -3.083 4.904 29.180 1.00 97.94 161 ASP A C 1
ATOM 1250 O O . ASP A 1 161 ? -1.943 5.296 29.443 1.00 97.94 161 ASP A O 1
ATOM 1254 N N . ALA A 1 162 ? -3.331 4.142 28.108 1.00 96.44 162 ALA A N 1
ATOM 1255 C CA . ALA A 1 162 ? -2.297 3.781 27.144 1.00 96.44 162 ALA A CA 1
ATOM 1256 C C . ALA A 1 162 ? -1.732 5.015 26.430 1.00 96.44 162 ALA A C 1
ATOM 1258 O O . ALA A 1 162 ? -0.516 5.137 26.283 1.00 96.44 162 ALA A O 1
ATOM 1259 N N . VAL A 1 163 ? -2.590 5.948 26.005 1.00 95.88 163 VAL A N 1
ATOM 1260 C CA . VAL A 1 163 ? -2.142 7.203 25.379 1.00 95.88 163 VAL A CA 1
ATOM 1261 C C . VAL A 1 163 ? -1.193 7.965 26.301 1.00 95.88 163 VAL A C 1
ATOM 1263 O O . VAL A 1 163 ? -0.167 8.448 25.826 1.00 95.88 163 VAL A O 1
ATOM 1266 N N . GLU A 1 164 ? -1.500 8.063 27.595 1.00 97.81 164 GLU A N 1
ATOM 1267 C CA . GLU A 1 164 ? -0.628 8.753 28.545 1.00 97.81 164 GLU A CA 1
ATOM 1268 C C . GLU A 1 164 ? 0.666 7.983 28.809 1.00 97.81 164 GLU A C 1
ATOM 1270 O O . GLU A 1 164 ? 1.745 8.569 28.800 1.00 97.81 164 GLU A O 1
ATOM 1275 N N . ARG A 1 165 ? 0.586 6.656 28.946 1.00 97.06 165 ARG A N 1
ATOM 1276 C CA . ARG A 1 165 ? 1.757 5.789 29.122 1.00 97.06 165 ARG A CA 1
ATOM 1277 C C . ARG A 1 165 ? 2.760 5.889 27.968 1.00 97.06 165 ARG A C 1
ATOM 1279 O O . ARG A 1 165 ? 3.961 5.792 28.208 1.00 97.06 165 ARG A O 1
ATOM 1286 N N . TYR A 1 166 ? 2.277 6.021 26.732 1.00 94.38 166 TYR A N 1
ATOM 1287 C CA . TYR A 1 166 ? 3.107 6.041 25.521 1.00 94.38 166 TYR A CA 1
ATOM 1288 C C . TYR A 1 166 ? 3.465 7.442 25.024 1.00 94.38 166 TYR A C 1
ATOM 1290 O O . TYR A 1 166 ? 4.137 7.576 23.999 1.00 94.38 166 TYR A O 1
ATOM 1298 N N . ARG A 1 167 ? 3.018 8.489 25.720 1.00 93.25 167 ARG A N 1
ATOM 1299 C CA . ARG A 1 167 ? 3.381 9.867 25.396 1.00 93.25 167 ARG A CA 1
ATOM 1300 C C . ARG A 1 167 ? 4.885 10.079 25.630 1.00 93.25 167 ARG A C 1
ATOM 1302 O O . ARG A 1 167 ? 5.419 9.638 26.643 1.00 93.25 167 ARG A O 1
ATOM 1309 N N . VAL A 1 168 ? 5.548 10.757 24.689 1.00 91.31 168 VAL A N 1
ATOM 1310 C CA . VAL A 1 168 ? 6.964 11.175 24.766 1.00 91.31 168 VAL A CA 1
ATOM 1311 C C . VAL A 1 168 ? 7.045 12.676 24.986 1.00 91.31 168 VAL A C 1
ATOM 1313 O O . VAL A 1 168 ? 6.226 13.391 24.361 1.00 91.31 168 VAL A O 1
#